Protein AF-A0A1E4GYG0-F1 (afdb_monomer_lite)

Foldseek 3Di:
DQPCVVLVVQCVVCVPQQEKEDAPVCLVVNCVVVVHAADPVQWDADPNHTYHHQYHPDHTDSDRD

Rad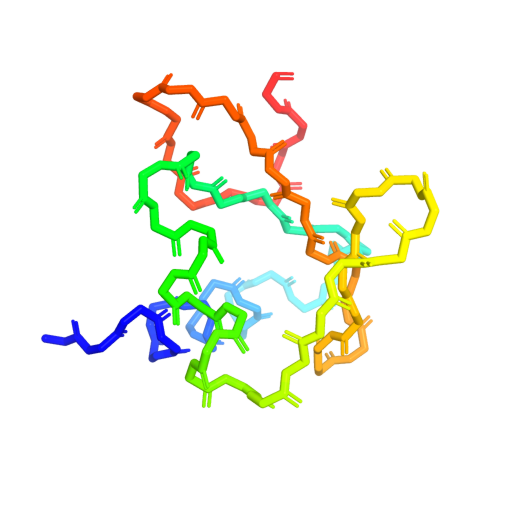ius of gyration: 10.39 Å; chains: 1; bounding box: 24×25×29 Å

Secondary structure (DSSP, 8-state):
--HHHHHHHHHHH-TT-SEEEE-TTTHHHHHHHHT----TTSEEEETTEEEEE--TT--SBSS--

Sequence (65 aa):
MDIRQLVDIAIDEDPRAPCLWVPSELFPELCAAIGQQPNLVGAVIYRNKTIRDGGPYCDITTRAP

pLDDT: mean 92.87, std 5.79, range [64.12, 96.94]

Structure (mmCIF, N/CA/C/O backbone):
data_AF-A0A1E4GYG0-F1
#
_entry.id   AF-A0A1E4GYG0-F1
#
loop_
_atom_site.group_PDB
_atom_site.id
_atom_site.type_symbol
_atom_site.label_atom_id
_atom_site.label_alt_id
_atom_site.label_comp_id
_atom_site.label_asym_id
_atom_site.label_entity_id
_atom_site.label_seq_id
_atom_site.pdbx_PDB_ins_code
_atom_site.Cartn_x
_atom_site.Cartn_y
_atom_site.Cartn_z
_atom_site.occupancy
_atom_site.B_iso_or_equiv
_atom_site.auth_seq_id
_atom_site.auth_comp_id
_atom_site.auth_asym_id
_atom_site.auth_atom_id
_atom_site.pdbx_PDB_model_num
ATOM 1 N N . MET A 1 1 ? -8.331 4.641 -16.427 1.00 64.12 1 MET A N 1
ATOM 2 C CA . MET A 1 1 ? -8.307 3.426 -15.595 1.00 64.12 1 MET A CA 1
ATOM 3 C C . MET A 1 1 ? -8.204 3.915 -14.169 1.00 64.12 1 MET A C 1
ATOM 5 O O . MET A 1 1 ? -7.347 4.750 -13.920 1.00 64.12 1 MET A O 1
ATOM 9 N N . ASP A 1 2 ? -9.147 3.541 -13.315 1.00 90.81 2 ASP A N 1
ATOM 10 C CA . ASP A 1 2 ? -9.201 4.001 -11.919 1.00 90.81 2 ASP A CA 1
ATOM 11 C C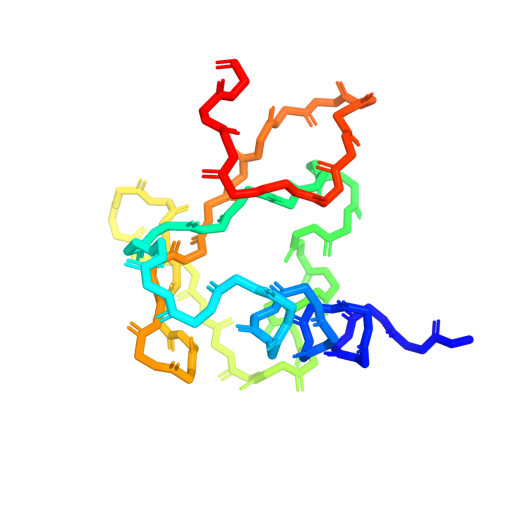 . ASP A 1 2 ? -8.053 3.357 -11.115 1.00 90.81 2 ASP A C 1
ATOM 13 O O . ASP A 1 2 ? -7.696 2.204 -11.381 1.00 90.81 2 ASP A O 1
ATOM 17 N N . ILE A 1 3 ? -7.474 4.066 -10.141 1.00 93.81 3 ILE A N 1
ATOM 18 C CA . ILE A 1 3 ? -6.452 3.526 -9.233 1.00 93.81 3 ILE A CA 1
ATOM 19 C C . ILE A 1 3 ? -6.916 2.226 -8.572 1.00 93.81 3 ILE A C 1
ATOM 21 O O . ILE A 1 3 ? -6.135 1.283 -8.439 1.00 93.81 3 ILE A O 1
ATOM 25 N N . ARG A 1 4 ? -8.208 2.113 -8.247 1.00 95.38 4 ARG A N 1
ATOM 26 C CA . ARG A 1 4 ? -8.776 0.869 -7.717 1.00 95.38 4 ARG A CA 1
ATOM 27 C C . ARG A 1 4 ? -8.616 -0.299 -8.691 1.00 95.38 4 ARG A C 1
ATOM 29 O O . ARG A 1 4 ? -8.257 -1.390 -8.265 1.00 95.38 4 AR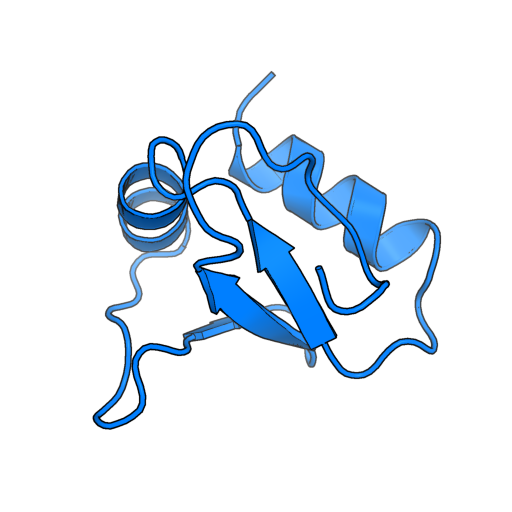G A O 1
ATOM 36 N N . GLN A 1 5 ? -8.843 -0.070 -9.987 1.00 95.62 5 GLN A N 1
ATOM 37 C CA . GLN A 1 5 ? -8.693 -1.101 -11.021 1.00 95.62 5 GLN A CA 1
ATOM 38 C C . GLN A 1 5 ? -7.230 -1.514 -11.201 1.00 95.62 5 GLN A C 1
ATOM 40 O O . GLN A 1 5 ? -6.950 -2.696 -11.378 1.00 95.62 5 GLN A O 1
ATOM 45 N N . LEU A 1 6 ? -6.300 -0.557 -11.148 1.00 94.75 6 LEU A N 1
ATOM 46 C CA . LEU A 1 6 ? -4.864 -0.840 -11.226 1.00 94.75 6 LEU A CA 1
ATOM 47 C C . LEU A 1 6 ? -4.395 -1.679 -10.032 1.00 94.75 6 LEU A C 1
ATOM 49 O O . LEU A 1 6 ? -3.676 -2.659 -10.204 1.00 94.75 6 LEU A O 1
ATOM 53 N N . VAL A 1 7 ? -4.858 -1.333 -8.830 1.00 95.12 7 VAL A N 1
ATOM 54 C CA . VAL A 1 7 ? -4.603 -2.107 -7.611 1.00 95.12 7 VAL A CA 1
ATOM 55 C C . VAL A 1 7 ? -5.224 -3.497 -7.692 1.00 95.12 7 VAL A C 1
ATOM 57 O O . VAL A 1 7 ? -4.551 -4.468 -7.365 1.00 95.12 7 VAL A O 1
ATOM 60 N N . ASP A 1 8 ? -6.472 -3.621 -8.152 1.00 95.69 8 ASP A N 1
ATOM 61 C CA . ASP A 1 8 ? -7.124 -4.923 -8.338 1.00 95.69 8 ASP A CA 1
ATOM 62 C C . ASP A 1 8 ? -6.298 -5.834 -9.262 1.00 95.69 8 ASP A C 1
ATOM 64 O O . ASP A 1 8 ? -6.071 -6.995 -8.926 1.00 95.69 8 ASP A O 1
ATOM 68 N N . ILE A 1 9 ? -5.779 -5.298 -10.372 1.00 95.00 9 ILE A N 1
ATOM 69 C CA . ILE A 1 9 ? -4.920 -6.049 -11.298 1.00 95.00 9 ILE A CA 1
ATOM 70 C C . ILE A 1 9 ? -3.607 -6.455 -10.640 1.00 95.00 9 ILE A C 1
ATOM 72 O O . ILE A 1 9 ? -3.254 -7.627 -10.703 1.00 95.00 9 ILE A O 1
ATOM 76 N N . ALA A 1 10 ? -2.913 -5.541 -9.959 1.00 93.50 10 ALA A N 1
ATOM 77 C CA . ALA A 1 10 ? -1.652 -5.866 -9.290 1.00 93.50 10 ALA A CA 1
ATOM 78 C C . ALA A 1 10 ? -1.822 -6.967 -8.223 1.00 93.50 10 ALA A C 1
ATOM 80 O O . ALA A 1 10 ? -0.944 -7.808 -8.025 1.00 93.50 10 ALA A O 1
ATOM 81 N N . ILE A 1 11 ? -2.974 -6.993 -7.544 1.00 95.12 11 ILE A N 1
ATOM 82 C CA . ILE A 1 11 ? -3.335 -8.047 -6.588 1.00 95.12 11 ILE A CA 1
ATOM 83 C C . ILE A 1 11 ? -3.554 -9.388 -7.289 1.00 95.12 11 ILE A C 1
ATOM 85 O O . ILE A 1 11 ? -3.120 -10.419 -6.768 1.00 95.12 11 ILE A O 1
ATOM 89 N N . ASP A 1 12 ? -4.238 -9.373 -8.430 1.00 94.94 12 ASP A N 1
ATOM 90 C CA . ASP A 1 12 ? -4.560 -10.572 -9.201 1.00 94.94 12 ASP A CA 1
ATOM 91 C C . ASP A 1 12 ? -3.317 -11.136 -9.931 1.00 94.94 12 ASP A C 1
ATOM 93 O O . ASP A 1 12 ? -3.208 -12.353 -10.090 1.00 94.94 12 ASP A O 1
ATOM 97 N N . GLU A 1 13 ? -2.348 -10.290 -10.305 1.00 95.12 13 GLU A N 1
ATOM 98 C CA . GLU A 1 13 ? -1.059 -10.687 -10.898 1.00 95.12 13 GLU A CA 1
ATOM 99 C C . GLU A 1 13 ? -0.124 -11.384 -9.897 1.00 95.12 13 GLU A C 1
ATOM 101 O O . GLU A 1 13 ? 0.552 -12.355 -10.248 1.00 95.12 13 GLU A O 1
ATOM 106 N N . ASP A 1 14 ? -0.103 -10.936 -8.639 1.00 93.38 14 ASP A N 1
ATOM 107 C CA . ASP A 1 14 ? 0.680 -11.558 -7.569 1.00 93.38 14 ASP A CA 1
ATOM 108 C C . ASP A 1 14 ? -0.195 -11.831 -6.332 1.00 93.38 14 ASP A C 1
ATOM 110 O O . ASP A 1 14 ? -0.129 -11.137 -5.307 1.00 93.38 14 ASP A O 1
ATOM 114 N N . PRO A 1 15 ? -1.020 -12.895 -6.374 1.00 92.12 15 PRO A N 1
ATOM 115 C CA . PRO A 1 15 ? -1.951 -13.217 -5.299 1.00 92.12 15 PRO A CA 1
ATOM 116 C C . PRO A 1 15 ? -1.244 -13.673 -4.018 1.00 92.12 15 PRO A C 1
ATOM 118 O O . PRO A 1 15 ? -1.840 -13.609 -2.941 1.00 92.12 15 PRO A O 1
ATOM 121 N N . ARG A 1 16 ? 0.033 -14.073 -4.084 1.00 92.94 16 ARG A N 1
ATOM 122 C CA . ARG A 1 16 ? 0.783 -14.592 -2.928 1.00 92.94 16 ARG A CA 1
ATOM 123 C C . ARG A 1 16 ? 1.497 -13.510 -2.125 1.00 92.94 16 ARG A C 1
ATOM 125 O O . ARG A 1 16 ? 1.756 -13.738 -0.945 1.00 92.94 16 ARG A O 1
ATOM 132 N N . ALA A 1 17 ? 1.788 -12.351 -2.710 1.00 93.69 17 ALA A N 1
ATOM 133 C CA . ALA A 1 17 ? 2.415 -11.263 -1.967 1.00 93.69 17 ALA A CA 1
ATOM 134 C C . ALA A 1 17 ? 1.504 -10.731 -0.846 1.00 93.69 17 ALA A C 1
ATOM 136 O O . ALA A 1 17 ? 0.377 -10.339 -1.116 1.00 93.69 17 ALA A O 1
ATOM 137 N N . PRO A 1 18 ? 1.940 -10.652 0.416 1.00 93.44 18 PRO A N 1
ATOM 138 C CA . PRO A 1 18 ? 1.079 -10.163 1.496 1.00 93.44 18 PRO A CA 1
ATOM 139 C C . PRO A 1 18 ? 0.853 -8.641 1.450 1.00 93.44 18 PRO A C 1
ATOM 141 O O . PRO A 1 18 ? -0.115 -8.137 2.028 1.00 93.44 18 PRO A O 1
ATOM 144 N N . CYS A 1 19 ? 1.742 -7.913 0.771 1.00 95.12 19 CYS A N 1
ATOM 145 C CA . CYS A 1 19 ? 1.766 -6.457 0.733 1.00 95.12 19 CYS A CA 1
ATOM 146 C C . CYS A 1 19 ? 1.723 -5.930 -0.703 1.00 95.12 19 CYS A C 1
ATOM 148 O O . CYS A 1 19 ? 2.264 -6.556 -1.613 1.00 95.12 19 CYS A O 1
ATOM 150 N N . LEU A 1 20 ? 1.126 -4.752 -0.860 1.00 96.31 20 LEU A N 1
ATOM 151 C CA . LEU A 1 20 ? 1.158 -3.948 -2.075 1.00 96.31 20 LEU A CA 1
ATOM 152 C C . LEU A 1 20 ? 1.552 -2.517 -1.699 1.00 96.31 20 LEU A C 1
ATOM 154 O O . LEU A 1 20 ? 1.055 -1.970 -0.714 1.00 96.31 20 LEU A O 1
ATOM 158 N N . TRP A 1 21 ? 2.431 -1.915 -2.478 1.00 95.81 21 TRP A N 1
ATOM 159 C CA . TRP A 1 21 ? 2.873 -0.538 -2.318 1.00 95.81 21 TRP A CA 1
ATOM 160 C C . TRP A 1 21 ? 2.278 0.298 -3.436 1.00 95.81 21 TRP A C 1
ATOM 162 O O . TRP A 1 21 ? 2.232 -0.146 -4.583 1.00 95.81 21 TRP A O 1
ATOM 172 N N . VAL A 1 22 ? 1.769 1.470 -3.081 1.00 96.00 22 VAL A N 1
ATOM 173 C CA . VAL A 1 22 ? 1.086 2.389 -3.993 1.00 96.00 22 VAL A CA 1
ATOM 174 C C . VAL A 1 22 ? 1.784 3.745 -3.916 1.00 96.00 22 VAL A C 1
ATOM 176 O O . VAL A 1 22 ? 2.165 4.140 -2.811 1.00 96.00 22 VAL A O 1
ATOM 179 N N . PRO A 1 23 ? 1.936 4.466 -5.041 1.00 95.19 23 PRO A N 1
ATOM 180 C CA . PRO A 1 23 ? 2.608 5.764 -5.054 1.00 95.19 23 PRO A CA 1
ATOM 181 C C . PRO A 1 23 ? 1.931 6.748 -4.102 1.00 95.19 23 PRO A C 1
ATOM 183 O O . PRO A 1 23 ? 0.696 6.771 -4.026 1.00 95.19 23 PRO A O 1
ATOM 186 N N . SER A 1 24 ? 2.712 7.572 -3.398 1.00 94.75 24 SER A N 1
ATOM 187 C CA . SER A 1 24 ? 2.179 8.530 -2.413 1.00 94.75 24 SER A CA 1
ATOM 188 C C . SER A 1 24 ? 1.108 9.446 -3.011 1.00 94.75 24 SER A C 1
ATOM 190 O O . SER A 1 24 ? 0.129 9.786 -2.351 1.00 94.75 24 SER A O 1
ATOM 192 N N . GLU A 1 25 ? 1.259 9.822 -4.280 1.00 94.25 25 GLU A N 1
ATOM 193 C CA . GLU A 1 25 ? 0.308 10.643 -5.030 1.00 94.25 25 GLU A CA 1
ATOM 194 C C . GLU A 1 25 ? -1.042 9.949 -5.294 1.00 94.25 25 GLU A C 1
ATOM 196 O O . GLU A 1 25 ? -2.061 10.630 -5.395 1.00 94.25 25 GLU A O 1
ATOM 201 N N . LEU A 1 26 ? -1.070 8.613 -5.361 1.00 94.69 26 LEU A N 1
ATOM 202 C CA . LEU A 1 26 ? -2.266 7.811 -5.661 1.00 94.69 26 LEU A CA 1
ATOM 203 C C . LEU A 1 26 ? -2.859 7.138 -4.416 1.00 94.69 26 LEU A C 1
ATOM 205 O O . LEU A 1 26 ? -4.009 6.696 -4.430 1.00 94.69 26 LEU A O 1
ATOM 209 N N . PHE A 1 27 ? -2.104 7.052 -3.321 1.00 95.12 27 PHE A N 1
ATOM 210 C CA . PHE A 1 27 ? -2.549 6.384 -2.100 1.00 95.12 27 PHE A CA 1
ATOM 211 C C . PHE A 1 27 ? -3.796 7.036 -1.462 1.00 95.12 27 PHE A C 1
ATOM 213 O O . PHE A 1 27 ? -4.724 6.299 -1.110 1.00 95.12 27 PHE A O 1
ATOM 220 N N . PRO A 1 28 ? -3.918 8.380 -1.365 1.00 94.81 28 PRO A N 1
ATOM 221 C CA . PRO A 1 28 ? -5.147 9.022 -0.891 1.00 94.81 28 PRO A CA 1
ATOM 222 C C . PRO A 1 28 ? -6.348 8.776 -1.812 1.00 94.81 28 PRO A C 1
ATOM 224 O O . PRO A 1 28 ? -7.462 8.572 -1.326 1.00 94.81 28 PRO A O 1
ATOM 227 N N . GLU A 1 29 ? -6.123 8.764 -3.129 1.00 95.50 29 GLU A N 1
ATOM 228 C CA . GLU A 1 29 ? -7.162 8.489 -4.126 1.00 95.50 29 GLU A CA 1
ATOM 229 C C . GLU A 1 29 ? -7.684 7.056 -3.983 1.00 95.50 29 GLU A C 1
ATOM 231 O O . GLU A 1 29 ? -8.895 6.839 -3.930 1.00 95.50 29 GLU A O 1
ATOM 236 N N . LEU A 1 30 ? -6.782 6.087 -3.800 1.00 96.31 30 LEU A N 1
ATOM 237 C CA . LEU A 1 30 ? -7.151 4.706 -3.511 1.00 96.31 30 LEU A CA 1
ATOM 238 C C . LEU A 1 30 ? -7.977 4.605 -2.230 1.00 96.31 30 LEU A C 1
ATOM 240 O O . LEU A 1 30 ? -9.023 3.958 -2.237 1.00 96.31 30 LEU A O 1
ATOM 244 N N . CYS A 1 31 ? -7.524 5.239 -1.143 1.00 96.25 31 CYS A N 1
ATOM 245 C CA . CYS A 1 31 ? -8.227 5.239 0.142 1.00 96.25 31 CYS A CA 1
ATOM 246 C C . CYS A 1 31 ? -9.669 5.751 -0.012 1.00 96.25 31 CYS A C 1
ATOM 248 O O . CYS A 1 31 ? -10.611 5.109 0.461 1.00 96.25 31 CYS A O 1
ATOM 250 N N . ALA A 1 32 ? -9.855 6.852 -0.746 1.00 96.25 32 ALA A N 1
ATOM 251 C CA . ALA A 1 32 ? -11.176 7.379 -1.076 1.00 96.25 32 ALA A CA 1
ATOM 252 C C . ALA A 1 32 ? -12.001 6.399 -1.931 1.00 96.25 32 ALA A C 1
ATOM 254 O O . ALA A 1 32 ? -13.169 6.158 -1.621 1.00 96.25 32 ALA A O 1
ATOM 255 N N . ALA A 1 33 ? -11.401 5.784 -2.954 1.00 95.88 33 ALA A N 1
ATOM 256 C CA . ALA A 1 33 ? -12.077 4.850 -3.858 1.00 95.88 33 ALA A CA 1
ATOM 257 C C . ALA A 1 33 ? -12.543 3.552 -3.169 1.00 95.88 33 ALA A C 1
ATOM 259 O O . ALA A 1 33 ? -13.572 2.983 -3.546 1.00 95.88 33 ALA A O 1
ATOM 260 N N . ILE A 1 34 ? -11.810 3.076 -2.154 1.00 95.38 34 ILE A N 1
ATOM 261 C CA . ILE A 1 34 ? -12.184 1.891 -1.359 1.00 95.38 34 ILE A CA 1
ATOM 262 C C . ILE A 1 34 ? -13.002 2.240 -0.107 1.00 95.38 34 ILE A C 1
ATOM 264 O O . ILE A 1 34 ? -13.451 1.334 0.596 1.00 95.38 34 ILE A O 1
ATOM 268 N N . GLY A 1 35 ? -13.196 3.531 0.184 1.00 95.44 35 GLY A N 1
ATOM 269 C CA . GLY A 1 35 ? -13.918 4.006 1.365 1.00 95.44 35 GLY A CA 1
ATOM 270 C C . GLY A 1 35 ? -13.233 3.651 2.687 1.00 95.44 35 GLY A C 1
ATOM 271 O O . GLY A 1 35 ? -13.915 3.406 3.680 1.00 95.44 35 GLY A O 1
ATOM 272 N N . GLN A 1 36 ? -11.899 3.584 2.705 1.00 95.06 36 GLN A N 1
ATOM 273 C CA . GLN A 1 36 ? -11.118 3.280 3.906 1.00 95.06 36 GLN A CA 1
ATOM 274 C C . GLN A 1 36 ? -10.142 4.405 4.233 1.00 95.06 36 GLN A C 1
ATOM 276 O O . GLN A 1 36 ? -9.733 5.174 3.368 1.00 95.06 36 GLN A O 1
ATOM 281 N N . GLN A 1 37 ? -9.744 4.473 5.500 1.00 95.06 37 GLN A N 1
ATOM 282 C CA . GLN A 1 37 ? -8.673 5.348 5.957 1.00 95.06 37 GLN A CA 1
ATOM 283 C C . GLN A 1 37 ? -7.478 4.514 6.425 1.00 95.06 37 GLN A C 1
ATOM 285 O O . GLN A 1 37 ? -7.687 3.435 6.992 1.00 95.06 37 GLN A O 1
ATOM 290 N N . PRO A 1 38 ? -6.241 5.001 6.225 1.00 95.06 38 PRO A N 1
ATOM 291 C CA . PRO A 1 38 ? -5.057 4.363 6.780 1.00 95.06 38 PRO A CA 1
ATOM 292 C C . PRO A 1 38 ? -5.162 4.206 8.300 1.00 95.06 38 PRO A C 1
ATOM 294 O O . PRO A 1 38 ? -5.648 5.089 9.006 1.00 95.06 38 PRO A O 1
ATOM 297 N N . ASN A 1 39 ? -4.693 3.070 8.809 1.00 93.50 39 ASN A N 1
ATOM 298 C CA . ASN A 1 39 ? -4.600 2.809 10.243 1.00 93.50 39 ASN A CA 1
ATOM 299 C C . ASN A 1 39 ? -3.416 3.565 10.890 1.00 93.50 39 ASN A C 1
ATOM 301 O O . ASN A 1 39 ? -2.700 4.317 10.232 1.00 93.50 39 ASN A O 1
ATOM 305 N N . LEU A 1 40 ? -3.165 3.319 12.184 1.00 92.06 40 LEU A N 1
ATOM 306 C CA . LEU A 1 40 ? -2.096 3.976 12.958 1.00 92.06 40 LEU A CA 1
ATOM 307 C C . LEU A 1 40 ? -0.690 3.840 12.336 1.00 92.06 40 LEU A C 1
ATOM 309 O O . LEU A 1 40 ? 0.163 4.687 12.574 1.00 92.06 40 LEU A O 1
ATOM 313 N N . VAL A 1 41 ? -0.442 2.786 11.552 1.00 89.12 41 VAL A N 1
ATOM 314 C CA . VAL A 1 41 ? 0.850 2.537 10.888 1.00 89.12 41 VAL A CA 1
ATOM 315 C C . VAL A 1 41 ? 0.857 2.957 9.413 1.00 89.12 41 VAL A C 1
ATOM 317 O O . VAL A 1 41 ? 1.789 2.612 8.692 1.00 89.12 41 VAL A O 1
ATOM 320 N N . GLY A 1 42 ? -0.170 3.677 8.951 1.00 91.31 42 GLY A N 1
ATOM 321 C CA . GLY A 1 42 ? -0.252 4.193 7.583 1.00 91.31 42 GLY A CA 1
ATOM 322 C C . GLY A 1 42 ? -0.607 3.142 6.527 1.00 91.31 42 GLY A C 1
ATOM 323 O O . GLY A 1 42 ? -0.215 3.287 5.374 1.00 91.31 42 GLY A O 1
ATOM 324 N N . ALA A 1 43 ? -1.326 2.077 6.896 1.00 94.94 43 ALA A N 1
ATOM 325 C CA . ALA A 1 43 ? -1.719 1.006 5.976 1.00 94.94 43 ALA A CA 1
ATOM 326 C C . ALA A 1 43 ? -3.243 0.810 5.911 1.00 94.94 43 ALA A C 1
ATOM 328 O O . ALA A 1 43 ? -3.948 1.056 6.892 1.00 94.94 43 ALA A O 1
ATOM 329 N N . VAL A 1 44 ? -3.740 0.296 4.785 1.00 96.94 44 VAL A N 1
ATOM 330 C CA . VAL A 1 44 ? -5.139 -0.140 4.602 1.00 96.94 44 VAL A CA 1
ATOM 331 C C . VAL A 1 44 ? -5.200 -1.619 4.230 1.00 96.94 44 VAL A C 1
ATOM 333 O O . VAL A 1 44 ? -4.253 -2.161 3.658 1.00 96.94 44 VAL A O 1
ATOM 336 N N . ILE A 1 45 ? -6.305 -2.291 4.565 1.00 95.88 45 ILE A N 1
ATOM 337 C CA . ILE A 1 45 ? -6.517 -3.699 4.207 1.00 95.88 45 ILE A CA 1
ATOM 338 C C . ILE A 1 45 ? -7.559 -3.779 3.099 1.00 95.88 45 ILE A C 1
ATOM 340 O O . ILE A 1 45 ? -8.742 -3.505 3.309 1.00 95.88 45 ILE A O 1
ATOM 344 N N . TYR A 1 46 ? -7.127 -4.218 1.922 1.00 96.00 46 TYR A N 1
ATOM 345 C CA . TYR A 1 46 ? -7.986 -4.350 0.749 1.00 96.00 46 TYR A CA 1
ATOM 346 C C . TYR A 1 46 ? -7.713 -5.682 0.054 1.00 96.00 46 TYR A C 1
ATOM 348 O O . TYR A 1 46 ? -6.561 -6.047 -0.165 1.00 96.00 46 TYR A O 1
ATOM 356 N N . ARG A 1 47 ? -8.776 -6.447 -0.237 1.00 95.31 47 ARG A N 1
ATOM 357 C CA . ARG A 1 47 ? -8.714 -7.783 -0.871 1.00 95.31 47 ARG A CA 1
ATOM 358 C C . ARG A 1 47 ? -7.658 -8.721 -0.257 1.00 95.31 47 ARG A C 1
ATOM 360 O O . ARG A 1 47 ? -6.901 -9.371 -0.969 1.00 95.31 47 ARG A O 1
ATOM 367 N N . ASN A 1 48 ? -7.623 -8.801 1.076 1.00 92.88 48 ASN A N 1
ATOM 368 C CA . ASN A 1 48 ? -6.669 -9.611 1.854 1.00 92.88 48 ASN A CA 1
ATOM 369 C C . ASN A 1 48 ? -5.187 -9.220 1.684 1.00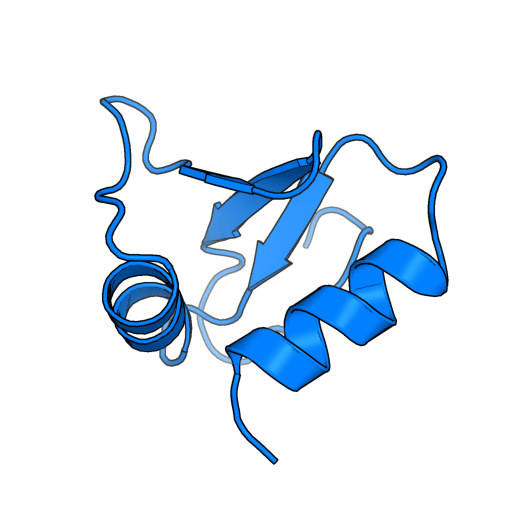 92.88 48 ASN A C 1
ATOM 371 O O . ASN A 1 48 ? -4.303 -10.011 2.010 1.00 92.88 48 ASN A O 1
ATOM 375 N N . LYS A 1 49 ? -4.905 -8.001 1.215 1.00 93.94 49 LYS A N 1
ATOM 376 C CA . LYS A 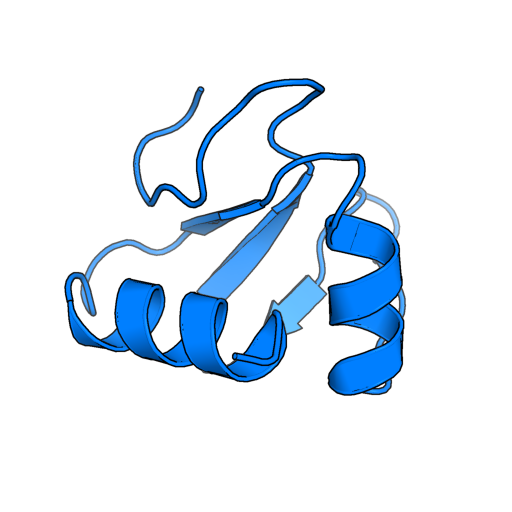1 49 ? -3.557 -7.434 1.121 1.00 93.94 49 LYS A CA 1
ATOM 377 C C . LYS A 1 49 ? -3.401 -6.270 2.082 1.00 93.94 49 LYS A C 1
ATOM 379 O O . LYS A 1 49 ? -4.343 -5.510 2.31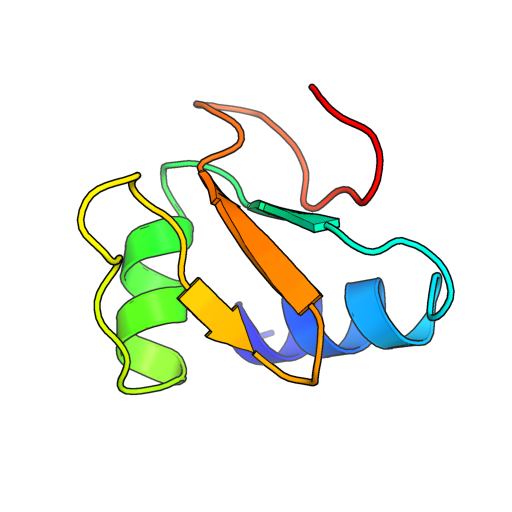1 1.00 93.94 49 LYS A O 1
ATOM 384 N N . THR A 1 50 ? -2.187 -6.108 2.594 1.00 96.62 50 THR A N 1
ATOM 385 C CA . THR A 1 50 ? -1.787 -4.878 3.280 1.00 96.62 50 THR A CA 1
ATOM 386 C C . THR A 1 50 ? -1.296 -3.882 2.241 1.00 96.62 50 THR A C 1
ATOM 388 O O . THR A 1 50 ? -0.236 -4.090 1.656 1.00 96.62 50 THR A O 1
ATOM 391 N N . ILE A 1 51 ? -2.051 -2.812 2.009 1.00 96.50 51 ILE A N 1
ATOM 392 C CA . ILE A 1 51 ? -1.652 -1.748 1.088 1.00 96.50 51 ILE A CA 1
ATOM 393 C C . ILE A 1 51 ? -1.000 -0.615 1.869 1.00 96.50 51 ILE A C 1
ATOM 395 O O . ILE A 1 51 ? -1.518 -0.188 2.905 1.00 96.50 51 ILE A O 1
ATOM 399 N N . ARG A 1 52 ? 0.147 -0.151 1.380 1.00 95.81 52 ARG A N 1
ATOM 400 C CA . ARG A 1 52 ? 0.977 0.874 2.013 1.00 95.81 52 ARG A CA 1
ATOM 401 C C . ARG A 1 52 ? 1.382 1.945 1.010 1.00 95.81 52 ARG A C 1
ATOM 403 O O . ARG A 1 52 ? 1.446 1.685 -0.189 1.00 95.81 52 ARG A O 1
ATOM 410 N N . ASP A 1 53 ? 1.704 3.116 1.538 1.00 94.06 53 ASP A N 1
ATOM 411 C CA . ASP A 1 53 ? 2.386 4.168 0.791 1.00 94.06 53 ASP A CA 1
ATOM 412 C C . ASP A 1 53 ? 3.823 3.721 0.459 1.00 94.06 53 ASP A C 1
ATOM 414 O O . ASP A 1 53 ? 4.594 3.386 1.363 1.00 94.06 53 ASP A O 1
ATOM 418 N N . GLY A 1 54 ? 4.147 3.648 -0.834 1.00 92.06 54 GLY A N 1
ATOM 419 C CA . GLY A 1 54 ? 5.453 3.249 -1.365 1.00 92.06 54 GLY A CA 1
ATOM 420 C C . GLY A 1 54 ? 6.439 4.399 -1.573 1.00 92.06 54 GLY A C 1
ATOM 421 O O . GLY A 1 54 ? 7.578 4.150 -1.963 1.00 92.06 54 GLY A O 1
ATOM 422 N N . GLY A 1 55 ? 6.033 5.638 -1.292 1.00 92.69 55 GLY A N 1
ATOM 423 C CA . GLY A 1 55 ? 6.828 6.835 -1.542 1.00 92.69 55 GLY A CA 1
ATOM 424 C C . GLY A 1 55 ? 6.552 7.483 -2.908 1.00 92.69 55 GLY A C 1
ATOM 425 O O . GLY A 1 55 ? 5.842 6.924 -3.750 1.00 92.69 55 GLY A O 1
ATOM 426 N N . PRO A 1 56 ? 7.101 8.690 -3.136 1.00 90.88 56 PRO A N 1
ATOM 427 C CA . PRO A 1 56 ? 6.918 9.416 -4.385 1.00 90.88 56 PRO A CA 1
ATOM 428 C C . PRO A 1 56 ? 7.640 8.711 -5.534 1.00 90.88 56 PRO A C 1
ATOM 430 O O . PRO A 1 56 ? 8.745 8.194 -5.351 1.00 90.88 56 PRO A O 1
ATOM 433 N N . TYR A 1 57 ? 7.049 8.756 -6.729 1.00 87.38 57 TYR A N 1
ATOM 434 C CA . TYR A 1 57 ? 7.611 8.168 -7.954 1.00 87.38 57 TYR A CA 1
ATOM 435 C C . TYR A 1 57 ? 7.815 6.644 -7.908 1.00 87.38 57 TYR A C 1
ATOM 437 O O . TYR A 1 57 ? 8.500 6.106 -8.780 1.00 87.38 57 TYR A O 1
ATOM 445 N N . CYS A 1 58 ? 7.273 5.941 -6.906 1.00 89.19 58 CYS A N 1
ATOM 446 C CA . CYS A 1 58 ? 7.252 4.483 -6.943 1.00 89.19 58 CYS A CA 1
ATOM 447 C C . CYS A 1 58 ? 6.207 4.010 -7.964 1.00 89.19 58 CYS A C 1
ATOM 449 O O . CYS A 1 58 ? 5.309 4.759 -8.336 1.00 89.19 58 CYS A O 1
ATOM 451 N N . ASP A 1 59 ? 6.308 2.761 -8.408 1.00 91.81 59 ASP A N 1
ATOM 452 C CA . ASP A 1 59 ? 5.227 2.102 -9.144 1.00 91.81 59 ASP A CA 1
ATOM 453 C C . ASP A 1 59 ? 4.286 1.381 -8.168 1.00 91.81 59 ASP A C 1
ATOM 455 O O . ASP A 1 59 ? 4.616 1.176 -6.997 1.00 91.81 59 ASP A O 1
ATOM 459 N N . ILE A 1 60 ? 3.120 0.939 -8.650 1.00 93.44 60 ILE A N 1
ATOM 460 C CA . ILE A 1 60 ? 2.307 -0.033 -7.908 1.00 93.44 60 ILE A CA 1
ATOM 461 C C . ILE A 1 60 ? 3.053 -1.368 -7.927 1.00 93.44 60 ILE A C 1
ATOM 463 O O . ILE A 1 60 ? 3.256 -1.955 -8.988 1.00 93.44 60 ILE A O 1
ATOM 467 N N . THR A 1 61 ? 3.481 -1.854 -6.764 1.00 92.62 61 THR A N 1
ATOM 468 C CA . THR A 1 61 ? 4.388 -3.007 -6.695 1.00 92.62 61 THR A CA 1
ATOM 469 C C . THR A 1 61 ? 4.142 -3.877 -5.471 1.00 92.62 61 THR A C 1
ATOM 471 O O . THR A 1 61 ? 3.823 -3.395 -4.386 1.00 92.62 61 THR A O 1
ATOM 474 N N . THR A 1 62 ? 4.320 -5.188 -5.620 1.00 91.31 62 THR A N 1
ATOM 475 C CA . THR A 1 62 ? 4.329 -6.141 -4.498 1.00 91.31 62 THR A CA 1
ATOM 476 C C . THR A 1 62 ? 5.713 -6.327 -3.878 1.00 91.31 62 THR A C 1
ATOM 478 O O . THR A 1 62 ? 5.858 -6.982 -2.842 1.00 91.31 62 THR A O 1
ATOM 481 N N . ARG A 1 63 ? 6.751 -5.731 -4.476 1.00 84.81 63 ARG A N 1
ATOM 482 C CA . ARG A 1 63 ? 8.110 -5.696 -3.924 1.00 84.81 63 ARG A CA 1
ATOM 483 C C . ARG A 1 63 ? 8.240 -4.475 -3.029 1.00 84.81 63 ARG A C 1
ATOM 485 O O . ARG A 1 63 ? 7.809 -3.401 -3.422 1.00 84.81 63 ARG A O 1
ATOM 492 N N . ALA A 1 64 ? 8.817 -4.642 -1.841 1.00 73.69 64 ALA A N 1
ATOM 493 C CA . ALA A 1 64 ? 9.117 -3.499 -0.988 1.00 73.69 64 ALA A CA 1
ATOM 494 C C . ALA A 1 64 ? 10.042 -2.520 -1.742 1.00 73.69 64 ALA A C 1
ATOM 496 O O . ALA A 1 64 ? 11.079 -2.986 -2.230 1.00 73.69 64 ALA A O 1
ATOM 497 N N . PRO A 1 65 ? 9.641 -1.243 -1.898 1.00 68.94 65 PRO A N 1
ATOM 498 C CA . PRO A 1 65 ? 10.497 -0.200 -2.448 1.00 68.94 65 PRO A CA 1
ATOM 499 C C . PRO A 1 65 ? 11.644 0.160 -1.494 1.00 68.94 65 PRO A C 1
ATOM 501 O O . PRO A 1 65 ? 11.532 -0.121 -0.274 1.00 68.94 65 PRO A O 1
#